Protein AF-A0A094HHC9-F1 (afdb_monomer)

Structure (mmCIF, N/CA/C/O backbone):
data_AF-A0A094HHC9-F1
#
_entry.id   AF-A0A094HHC9-F1
#
loop_
_atom_site.group_PDB
_atom_site.id
_atom_site.type_symbol
_atom_site.label_atom_id
_atom_site.label_alt_id
_atom_site.label_comp_id
_atom_site.label_asym_id
_atom_site.label_entity_id
_atom_site.label_seq_id
_atom_site.pdbx_PDB_ins_code
_atom_site.Cartn_x
_atom_site.Cartn_y
_atom_site.Cartn_z
_atom_site.occupancy
_atom_site.B_iso_or_equiv
_atom_site.auth_seq_id
_atom_site.auth_comp_id
_atom_site.auth_asym_id
_atom_site.auth_atom_id
_atom_site.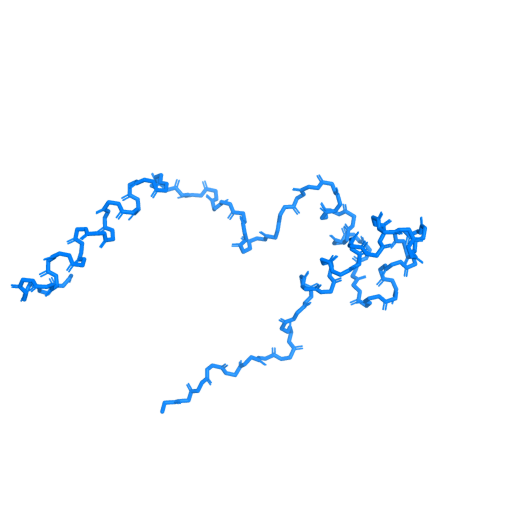pdbx_PDB_model_num
ATOM 1 N N . MET A 1 1 ? -9.111 -6.008 -31.987 1.00 37.19 1 MET A N 1
ATOM 2 C CA . MET A 1 1 ? -8.285 -6.494 -30.860 1.00 37.19 1 MET A CA 1
ATOM 3 C C . MET A 1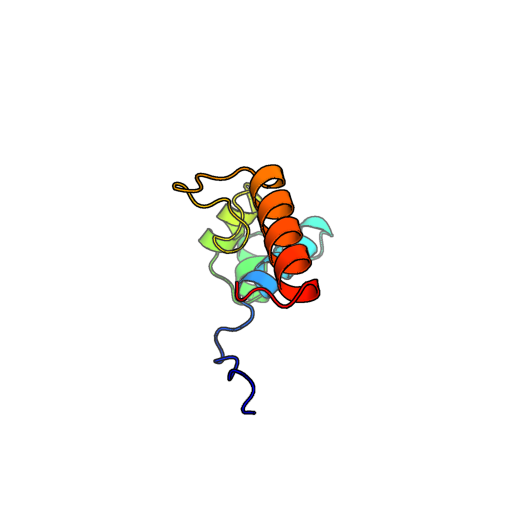 1 ? -9.214 -6.737 -29.683 1.00 37.19 1 MET A C 1
ATOM 5 O O . MET A 1 1 ? -9.900 -5.788 -29.312 1.00 37.19 1 MET A O 1
ATOM 9 N N . PRO A 1 2 ? -9.340 -7.963 -29.153 1.00 29.45 2 PRO A N 1
ATOM 10 C CA . PRO A 1 2 ? -10.209 -8.193 -28.010 1.00 29.45 2 PRO A CA 1
ATOM 11 C C . PRO A 1 2 ? -9.539 -7.597 -26.769 1.00 29.45 2 PRO 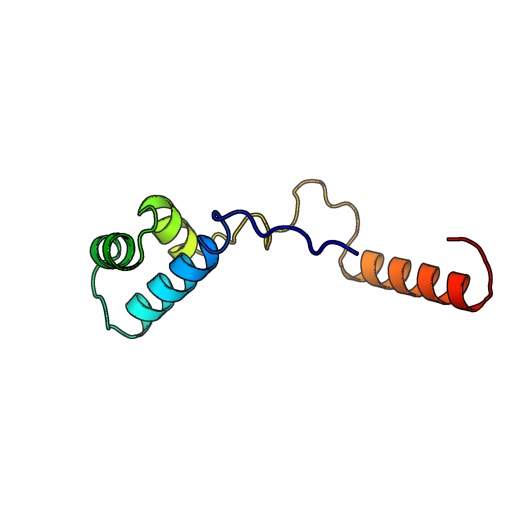A C 1
ATOM 13 O O . PRO A 1 2 ? -8.367 -7.855 -26.500 1.00 29.45 2 PRO A O 1
ATOM 16 N N . GLN A 1 3 ? -10.266 -6.742 -26.052 1.00 34.06 3 GLN A N 1
ATOM 17 C CA . GLN A 1 3 ? -9.823 -6.247 -24.7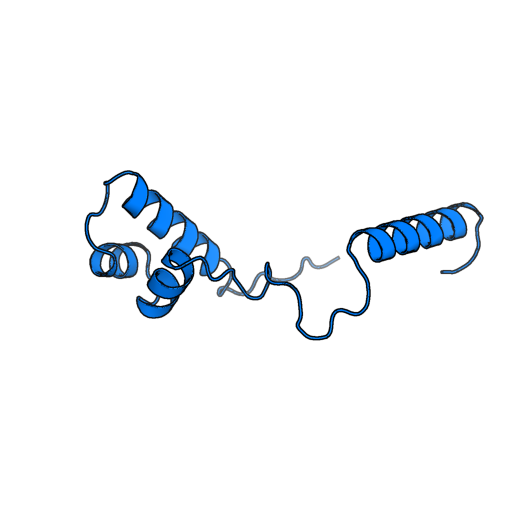54 1.00 34.06 3 GLN A CA 1
ATOM 18 C C . GLN A 1 3 ? -9.716 -7.429 -23.780 1.00 34.06 3 GLN A C 1
ATOM 20 O O . GLN A 1 3 ? -10.544 -8.340 -23.855 1.00 34.06 3 GLN A O 1
ATOM 25 N N . PRO A 1 4 ? -8.725 -7.448 -22.871 1.00 41.34 4 PRO A N 1
ATOM 26 C CA . PRO A 1 4 ? -8.652 -8.485 -21.859 1.00 41.34 4 PRO A CA 1
ATOM 27 C C . PRO A 1 4 ? -9.908 -8.401 -20.993 1.00 41.34 4 PRO A C 1
ATOM 29 O O . PRO A 1 4 ? -10.126 -7.422 -20.280 1.00 41.34 4 PRO A O 1
ATOM 32 N N . THR A 1 5 ? -10.738 -9.437 -21.091 1.00 38.91 5 THR A N 1
ATOM 33 C CA . THR A 1 5 ? -11.898 -9.683 -20.243 1.00 38.91 5 THR A CA 1
ATOM 34 C C . THR A 1 5 ? -11.459 -9.563 -18.788 1.00 38.91 5 THR A C 1
ATOM 36 O O . THR A 1 5 ? -10.798 -10.454 -18.254 1.00 38.91 5 THR A O 1
ATOM 39 N N . GLN A 1 6 ? -11.787 -8.441 -18.143 1.00 44.75 6 GLN A N 1
ATOM 40 C CA . GLN A 1 6 ? -11.683 -8.298 -16.697 1.00 44.75 6 GLN A CA 1
ATOM 41 C C . GLN A 1 6 ? -12.689 -9.271 -16.087 1.00 44.75 6 GLN A C 1
ATOM 43 O O . GLN A 1 6 ? -13.860 -8.954 -15.890 1.00 44.75 6 GLN A O 1
ATOM 48 N N . ALA A 1 7 ? -12.220 -10.495 -15.855 1.00 38.84 7 ALA A N 1
ATOM 49 C CA . ALA A 1 7 ? -12.920 -11.505 -15.091 1.00 38.84 7 ALA A CA 1
ATOM 50 C C . ALA A 1 7 ? -13.416 -10.881 -13.779 1.00 38.84 7 ALA A C 1
ATOM 52 O O . ALA A 1 7 ? -12.734 -10.051 -13.176 1.00 38.84 7 ALA A O 1
ATOM 53 N N . GLN A 1 8 ? -14.611 -11.274 -13.350 1.00 44.12 8 GLN A N 1
ATOM 54 C CA . GLN A 1 8 ? -15.397 -10.694 -12.257 1.00 44.12 8 GLN A CA 1
ATOM 55 C C . GLN A 1 8 ? -14.776 -10.795 -10.839 1.00 44.12 8 GLN A C 1
ATOM 57 O O . GLN A 1 8 ? -15.478 -10.692 -9.839 1.00 44.12 8 GLN A O 1
ATOM 62 N N . SER A 1 9 ? -13.453 -10.936 -10.727 1.00 48.38 9 SER A N 1
ATOM 63 C CA . SER A 1 9 ? -12.639 -10.824 -9.508 1.00 48.38 9 SER A CA 1
ATOM 64 C C . SER A 1 9 ? -12.104 -9.398 -9.258 1.00 48.38 9 SER A C 1
ATOM 66 O O . SER A 1 9 ? -11.295 -9.167 -8.357 1.00 48.38 9 SER A O 1
ATOM 68 N N . SER A 1 10 ? -12.521 -8.419 -10.066 1.00 57.81 10 SER A N 1
ATOM 69 C CA . SER A 1 10 ? -11.674 -7.296 -10.490 1.00 57.81 10 SER A CA 1
ATOM 70 C C . SER A 1 10 ? -11.471 -6.121 -9.522 1.00 57.81 10 SER A C 1
ATOM 72 O O . SER A 1 10 ? -10.781 -5.182 -9.906 1.00 57.81 10 SER A O 1
ATOM 74 N N . ASN A 1 11 ? -11.975 -6.123 -8.278 1.00 76.56 11 ASN A N 1
ATOM 75 C CA . ASN A 1 11 ? -11.770 -4.966 -7.382 1.00 76.56 11 ASN A CA 1
ATOM 76 C C . ASN A 1 11 ? -11.733 -5.254 -5.869 1.00 76.56 11 ASN A C 1
ATOM 78 O O . ASN A 1 11 ? -12.067 -4.377 -5.075 1.00 76.56 11 ASN A O 1
ATOM 82 N N . GLN A 1 12 ? -11.286 -6.435 -5.426 1.00 86.06 12 GLN A N 1
ATOM 83 C CA . GLN A 1 12 ? -11.154 -6.708 -3.982 1.00 86.06 12 GLN A CA 1
ATOM 84 C C . GLN A 1 12 ? -10.260 -5.672 -3.273 1.00 86.06 12 GLN A C 1
ATOM 86 O O . GLN A 1 12 ? -10.652 -5.110 -2.255 1.00 86.06 12 GLN A O 1
ATOM 91 N N . GLU A 1 13 ? -9.098 -5.345 -3.846 1.00 89.50 13 GLU A N 1
ATOM 92 C CA . GLU A 1 13 ? -8.226 -4.285 -3.315 1.00 89.50 13 GLU A CA 1
ATOM 93 C C . GLU A 1 13 ? -8.890 -2.905 -3.347 1.00 89.50 13 GLU A C 1
ATOM 95 O O . GLU A 1 13 ? -8.740 -2.132 -2.406 1.00 89.50 13 GLU A O 1
ATOM 100 N N . GLY A 1 14 ? -9.676 -2.607 -4.386 1.00 91.62 14 GLY A N 1
ATOM 101 C CA . GLY A 1 14 ? -10.447 -1.366 -4.463 1.00 91.62 14 GLY A CA 1
ATOM 102 C C . GLY A 1 14 ? -11.446 -1.239 -3.310 1.00 91.62 14 GLY A C 1
ATOM 103 O O . GLY A 1 14 ? -11.511 -0.199 -2.656 1.00 91.62 14 GLY A O 1
ATOM 104 N N . ARG A 1 15 ? -12.165 -2.322 -2.992 1.00 94.25 15 ARG A N 1
ATOM 105 C CA . ARG A 1 15 ? -13.082 -2.375 -1.844 1.00 94.25 15 ARG A CA 1
ATOM 106 C C . ARG A 1 15 ? -12.349 -2.245 -0.512 1.00 94.25 15 ARG A C 1
ATOM 108 O O . ARG A 1 15 ? -12.830 -1.537 0.365 1.00 94.25 15 ARG A O 1
ATOM 115 N N . ILE A 1 16 ? -11.169 -2.854 -0.366 1.00 94.00 16 ILE A N 1
ATOM 116 C CA . ILE A 1 16 ? -10.356 -2.695 0.850 1.00 94.00 16 ILE A CA 1
ATOM 117 C C . ILE A 1 16 ? -9.913 -1.235 1.020 1.00 94.00 16 ILE A C 1
ATOM 119 O O . ILE A 1 16 ? -10.000 -0.698 2.122 1.00 94.00 16 ILE A O 1
ATOM 123 N N . ILE A 1 17 ? -9.492 -0.564 -0.056 1.00 93.50 17 ILE A N 1
ATOM 124 C CA . ILE A 1 17 ? -9.125 0.860 -0.014 1.00 93.50 17 ILE A CA 1
ATOM 125 C C . ILE A 1 17 ? -10.325 1.716 0.414 1.00 93.50 17 ILE A C 1
ATOM 127 O O . ILE A 1 17 ? -10.176 2.582 1.279 1.00 93.50 17 ILE A O 1
ATOM 131 N N . LEU A 1 18 ? -11.516 1.451 -0.132 1.00 94.81 18 LEU A N 1
ATOM 132 C CA . LEU A 1 18 ? -12.750 2.130 0.275 1.00 94.81 18 LEU A CA 1
ATOM 133 C C . LEU A 1 18 ? -13.096 1.869 1.747 1.00 94.81 18 LEU A C 1
ATOM 135 O O . LEU A 1 18 ? -13.423 2.808 2.470 1.00 94.81 18 LEU A O 1
ATOM 139 N N . ALA A 1 19 ? -12.949 0.632 2.218 1.00 95.38 19 ALA A N 1
ATOM 140 C CA . ALA A 1 19 ? -13.200 0.271 3.608 1.00 95.38 19 ALA A CA 1
ATOM 141 C C . ALA A 1 19 ? -12.224 0.964 4.575 1.00 95.38 19 ALA A C 1
ATOM 143 O O . ALA A 1 19 ? -12.631 1.467 5.621 1.00 95.38 19 ALA A O 1
ATOM 144 N N . ILE A 1 20 ? -10.941 1.057 4.210 1.00 94.88 20 ILE A N 1
ATOM 145 C CA . ILE A 1 20 ? -9.932 1.804 4.975 1.00 94.88 20 ILE A CA 1
ATOM 146 C C . ILE A 1 20 ? -10.279 3.293 5.012 1.00 94.88 20 ILE A C 1
ATOM 148 O O . ILE A 1 20 ? -10.160 3.919 6.064 1.00 94.88 20 ILE A O 1
ATOM 152 N N . LYS A 1 21 ? -10.714 3.864 3.883 1.00 95.56 21 LYS A N 1
ATOM 153 C CA . LYS A 1 21 ? -11.149 5.263 3.811 1.00 95.56 21 LYS A CA 1
ATOM 154 C C . LYS A 1 21 ? -12.332 5.518 4.753 1.00 95.56 21 LYS A C 1
ATOM 156 O O . LYS A 1 21 ? -12.252 6.424 5.574 1.00 95.56 21 LYS A O 1
ATOM 161 N N . ALA A 1 22 ? -13.352 4.661 4.727 1.00 95.44 22 ALA A N 1
ATOM 162 C CA . ALA A 1 22 ? -14.517 4.769 5.605 1.00 95.44 22 ALA A CA 1
ATOM 163 C C . ALA A 1 22 ? -14.177 4.658 7.103 1.00 95.44 22 ALA A C 1
ATOM 165 O O . ALA A 1 22 ? -14.785 5.350 7.919 1.00 95.44 22 ALA A O 1
ATOM 166 N N . LEU A 1 23 ? -13.198 3.822 7.468 1.00 95.06 23 LEU A N 1
ATOM 167 C CA . LEU A 1 23 ? -12.692 3.737 8.843 1.00 95.06 23 LEU A CA 1
ATOM 168 C C . LEU A 1 23 ? -11.961 5.018 9.266 1.00 95.06 23 LEU A C 1
ATOM 170 O O . LEU A 1 23 ? -12.159 5.498 10.378 1.00 95.06 23 LEU A O 1
ATOM 174 N N . LYS A 1 24 ? -11.130 5.586 8.383 1.00 93.81 24 LYS A N 1
ATOM 175 C CA . LYS A 1 24 ? -10.381 6.826 8.655 1.00 93.81 24 LYS A CA 1
ATOM 176 C C . LYS A 1 24 ? -11.285 8.052 8.755 1.00 93.81 24 LYS A C 1
ATOM 178 O O . LYS A 1 24 ? -11.032 8.923 9.575 1.00 93.81 24 LYS A O 1
ATOM 183 N N . GLU A 1 25 ? -12.328 8.106 7.935 1.00 95.12 25 GLU A N 1
ATOM 184 C CA . GLU A 1 25 ? -13.328 9.181 7.940 1.00 95.1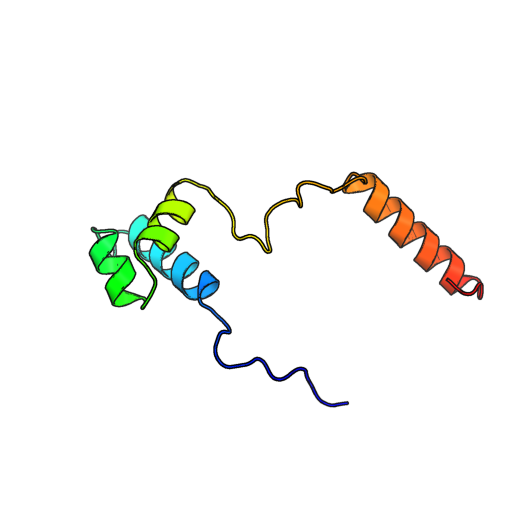2 25 GLU A CA 1
ATOM 185 C C . GLU A 1 25 ? -14.323 9.062 9.106 1.00 95.12 25 GLU A C 1
ATOM 187 O O . GLU A 1 25 ? -15.117 9.967 9.332 1.00 95.12 25 GLU A O 1
ATOM 192 N N . GLY A 1 26 ? -14.294 7.959 9.863 1.00 91.88 26 GLY A N 1
ATOM 193 C CA . GLY A 1 26 ? -15.186 7.741 11.002 1.00 91.88 26 GLY A CA 1
ATOM 194 C C . GLY A 1 26 ? -16.609 7.313 10.625 1.00 91.88 26 GLY A C 1
ATOM 195 O O . GLY A 1 26 ? -17.438 7.136 11.517 1.00 91.88 26 GLY A O 1
ATOM 196 N N . ASN A 1 27 ? -16.882 7.080 9.335 1.00 92.75 27 ASN A N 1
ATOM 197 C CA . ASN A 1 27 ? -18.160 6.553 8.840 1.00 92.75 27 ASN A CA 1
ATOM 198 C C . ASN A 1 27 ? -18.469 5.174 9.439 1.00 92.75 27 ASN A C 1
ATOM 200 O O . ASN A 1 27 ? -19.622 4.835 9.699 1.00 92.75 27 ASN A O 1
ATOM 204 N N . ILE A 1 28 ? -17.426 4.376 9.680 1.00 93.88 28 ILE A N 1
ATOM 205 C CA . ILE A 1 28 ? -17.518 3.078 10.344 1.00 93.88 28 ILE A CA 1
ATOM 206 C C . ILE A 1 28 ? -16.483 3.039 11.467 1.00 93.88 28 ILE A C 1
ATOM 208 O O . ILE A 1 28 ? -15.323 3.373 11.262 1.00 93.88 28 ILE A O 1
ATOM 212 N N . LYS A 1 29 ? -16.893 2.601 12.662 1.00 91.75 29 LYS A N 1
ATOM 213 C CA . LYS A 1 29 ? -16.012 2.556 13.846 1.00 91.75 29 LYS A CA 1
ATOM 214 C C . LYS A 1 29 ? -15.298 1.216 14.041 1.00 91.75 29 LYS A C 1
ATOM 216 O O . LYS A 1 29 ? -14.342 1.133 14.800 1.00 91.75 29 LYS A O 1
ATOM 221 N N . SER A 1 30 ? -15.770 0.154 13.386 1.00 94.88 30 SER A N 1
ATOM 222 C CA . SER A 1 30 ? -15.260 -1.209 13.562 1.00 94.88 30 SER A CA 1
ATOM 223 C C . SER A 1 30 ? -14.719 -1.782 12.259 1.00 94.88 30 SER A C 1
ATOM 225 O O . SER A 1 30 ? -15.408 -1.793 11.241 1.00 94.88 30 SER A O 1
ATOM 227 N N . ILE A 1 31 ? -13.514 -2.353 12.324 1.00 94.06 31 ILE A N 1
ATOM 228 C CA . ILE A 1 31 ? -12.874 -3.095 11.225 1.00 94.06 31 ILE A CA 1
ATOM 229 C C . ILE A 1 31 ? -13.792 -4.223 10.735 1.00 94.06 31 ILE A C 1
ATOM 231 O O . ILE A 1 31 ? -13.918 -4.444 9.534 1.00 94.06 31 ILE A O 1
ATOM 235 N N . ARG A 1 32 ? -14.486 -4.907 11.655 1.00 95.50 32 ARG A N 1
ATOM 236 C CA . ARG A 1 32 ? -15.404 -6.005 11.323 1.00 95.50 32 ARG A CA 1
ATOM 237 C C . ARG A 1 32 ? -16.649 -5.502 10.596 1.00 95.50 32 ARG A C 1
ATOM 239 O O . ARG A 1 32 ? -17.056 -6.106 9.612 1.00 95.50 32 ARG A O 1
ATOM 246 N N . ALA A 1 33 ? -17.196 -4.367 11.030 1.00 95.31 33 ALA A N 1
ATOM 247 C CA . ALA A 1 33 ? -18.319 -3.727 10.349 1.00 95.31 33 ALA A CA 1
ATOM 248 C C . ALA A 1 33 ? -17.923 -3.229 8.950 1.00 95.31 33 ALA A C 1
ATOM 250 O O . ALA A 1 33 ? -18.687 -3.399 8.004 1.00 95.31 33 ALA A O 1
ATOM 251 N N . ALA A 1 34 ? -16.715 -2.681 8.792 1.00 95.50 34 ALA A N 1
ATOM 252 C CA . ALA A 1 34 ? -16.204 -2.246 7.494 1.00 95.50 34 ALA A CA 1
ATOM 253 C C . ALA A 1 34 ? -15.973 -3.437 6.551 1.00 95.50 34 ALA A C 1
ATOM 255 O O . ALA A 1 34 ? -16.382 -3.390 5.396 1.00 95.50 34 ALA A O 1
ATOM 256 N N . ALA A 1 35 ? -15.396 -4.530 7.054 1.00 95.50 35 ALA A N 1
ATOM 257 C CA . ALA A 1 35 ? -15.199 -5.756 6.286 1.00 95.50 35 ALA A CA 1
ATOM 258 C C . ALA A 1 35 ? -16.524 -6.321 5.744 1.00 95.50 35 ALA A C 1
ATOM 260 O O . ALA A 1 35 ? -16.615 -6.658 4.568 1.00 95.50 35 ALA A O 1
ATOM 261 N N . MET A 1 36 ? -17.568 -6.347 6.580 1.00 95.00 36 MET A N 1
ATOM 262 C CA . MET A 1 36 ? -18.907 -6.783 6.171 1.00 95.00 36 MET A CA 1
ATOM 263 C C . MET A 1 36 ? -19.566 -5.809 5.187 1.00 95.00 36 MET A C 1
ATOM 265 O O . MET A 1 36 ? -20.124 -6.243 4.187 1.00 95.00 36 MET A O 1
ATOM 269 N N . SER A 1 37 ? -19.476 -4.499 5.441 1.00 94.44 37 SER A N 1
ATOM 270 C CA . SER A 1 37 ? -20.125 -3.471 4.608 1.00 94.44 37 SER A CA 1
ATOM 271 C C . SER A 1 37 ? -19.544 -3.401 3.196 1.00 94.44 37 SER A C 1
ATOM 273 O O . SER A 1 37 ? -20.265 -3.134 2.241 1.00 94.44 37 SER A O 1
ATOM 275 N N . TYR A 1 38 ? -18.237 -3.636 3.066 1.00 92.81 38 TYR A N 1
ATOM 276 C CA . TYR A 1 38 ? -17.526 -3.586 1.790 1.00 92.81 38 TYR A CA 1
ATOM 277 C C . TYR A 1 38 ? -17.276 -4.968 1.179 1.00 92.81 38 TYR A C 1
ATOM 279 O O . TYR A 1 38 ? -16.560 -5.042 0.184 1.00 92.81 38 TYR A O 1
ATOM 287 N N . ASP A 1 39 ? -17.849 -6.041 1.737 1.00 94.62 39 ASP A N 1
ATOM 288 C CA . ASP A 1 39 ? -17.700 -7.417 1.243 1.00 94.62 39 ASP A CA 1
ATOM 289 C C . ASP A 1 39 ? -16.224 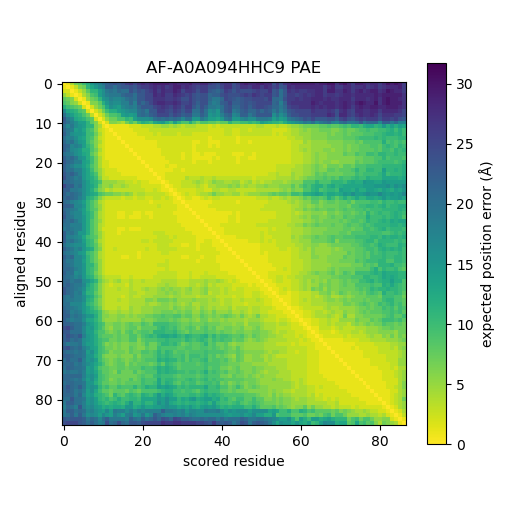-7.790 0.989 1.00 94.62 39 ASP A C 1
ATOM 291 O O . ASP A 1 39 ? -15.795 -8.101 -0.129 1.00 94.62 39 ASP A O 1
ATOM 295 N N . VAL A 1 40 ? -15.406 -7.653 2.039 1.00 93.44 40 VAL A N 1
ATOM 296 C CA . VAL A 1 40 ? -13.982 -8.009 2.030 1.00 93.44 40 VAL A CA 1
ATOM 297 C C . VAL A 1 40 ? -13.623 -8.870 3.242 1.00 93.44 40 VAL A C 1
ATOM 299 O O . VAL A 1 40 ? -14.168 -8.671 4.329 1.00 93.44 40 VAL A O 1
ATOM 302 N N . PRO A 1 41 ? -12.661 -9.802 3.115 1.00 94.75 41 PRO A N 1
ATOM 303 C CA . PRO A 1 41 ? -12.198 -10.586 4.250 1.00 94.75 41 PRO A CA 1
ATOM 304 C C . PRO A 1 41 ? -11.608 -9.687 5.338 1.00 94.75 41 PRO A C 1
ATOM 306 O O . PRO A 1 41 ? -10.772 -8.820 5.067 1.00 94.75 41 PRO A O 1
ATOM 309 N N . PHE A 1 42 ? -12.009 -9.939 6.584 1.00 95.50 42 PHE A N 1
ATOM 310 C CA . PHE A 1 42 ? -11.534 -9.195 7.751 1.00 95.50 42 PHE A CA 1
ATOM 311 C C . PHE A 1 42 ? -10.005 -9.203 7.861 1.00 95.50 42 PHE A C 1
ATOM 313 O O . PHE A 1 42 ? -9.401 -8.147 8.043 1.00 95.50 42 PHE A O 1
ATOM 320 N N . GLU A 1 43 ? -9.379 -10.372 7.692 1.00 95.12 43 GLU A N 1
ATOM 321 C CA . GLU A 1 43 ? -7.921 -10.496 7.779 1.00 95.12 43 GLU A CA 1
ATOM 322 C C . GLU A 1 43 ? -7.219 -9.667 6.704 1.00 95.12 43 GLU A C 1
ATOM 324 O O . GLU A 1 43 ? -6.287 -8.931 7.011 1.00 95.12 43 GLU A O 1
ATOM 329 N N . SER A 1 44 ? -7.716 -9.678 5.463 1.00 93.50 44 SER A N 1
ATOM 330 C CA . SER A 1 44 ? -7.152 -8.855 4.388 1.00 93.50 44 SER A CA 1
ATOM 331 C C . SER A 1 44 ? -7.238 -7.359 4.703 1.00 93.50 44 SER A C 1
ATOM 333 O O . SER A 1 44 ? -6.261 -6.636 4.500 1.00 93.50 44 SER A O 1
ATOM 335 N N . LEU A 1 45 ? -8.371 -6.893 5.243 1.00 95.12 45 LEU A N 1
ATOM 336 C CA . LEU A 1 45 ? -8.545 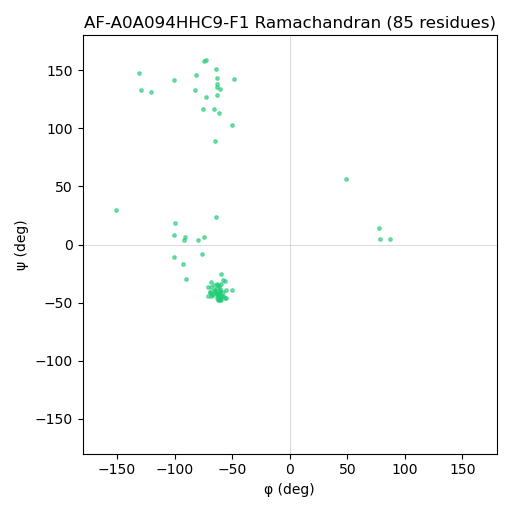-5.499 5.663 1.00 95.12 45 LEU A CA 1
ATOM 337 C C . LEU A 1 45 ? -7.578 -5.147 6.803 1.00 95.12 45 LEU A C 1
ATOM 339 O O . LEU A 1 45 ? -6.891 -4.126 6.740 1.00 95.12 45 LEU A O 1
ATOM 343 N N . ARG A 1 46 ? -7.473 -6.008 7.820 1.00 95.38 46 ARG A N 1
ATOM 344 C CA . ARG A 1 46 ? -6.572 -5.829 8.966 1.00 95.38 46 ARG A CA 1
ATOM 345 C C . ARG A 1 46 ? -5.105 -5.771 8.539 1.00 95.38 46 ARG A C 1
ATOM 347 O O . ARG A 1 46 ? -4.381 -4.871 8.952 1.00 95.38 46 ARG A O 1
ATOM 354 N N . THR A 1 47 ? -4.669 -6.684 7.673 1.00 94.94 47 THR A N 1
ATOM 355 C CA . THR A 1 47 ? -3.314 -6.696 7.105 1.00 94.94 47 THR A CA 1
ATOM 356 C C . THR A 1 47 ? -3.007 -5.394 6.360 1.00 94.94 47 THR A C 1
ATOM 358 O O . THR A 1 47 ? -1.922 -4.835 6.517 1.00 94.94 47 THR A O 1
ATOM 361 N N . ARG A 1 48 ? -3.973 -4.862 5.602 1.00 94.56 48 ARG A N 1
ATOM 362 C CA . ARG A 1 48 ? -3.823 -3.594 4.868 1.00 94.56 48 ARG A CA 1
ATOM 363 C C . ARG A 1 48 ? -3.792 -2.376 5.794 1.00 94.56 48 ARG A C 1
ATOM 365 O O . ARG A 1 48 ? -3.007 -1.465 5.548 1.00 94.56 48 ARG A O 1
ATOM 372 N N . LEU A 1 49 ? -4.569 -2.374 6.882 1.00 92.94 49 LEU A N 1
ATOM 373 C CA . LEU A 1 49 ? -4.486 -1.344 7.930 1.00 92.94 49 LEU A CA 1
ATOM 374 C C . LEU A 1 49 ? -3.126 -1.332 8.635 1.00 92.94 49 LEU A C 1
ATOM 376 O O . LEU A 1 49 ? -2.624 -0.260 8.958 1.00 92.94 49 LEU A O 1
ATOM 380 N N . ASN A 1 50 ? -2.503 -2.499 8.802 1.00 93.50 50 ASN A N 1
ATOM 381 C CA . ASN A 1 50 ? -1.156 -2.629 9.364 1.00 93.50 50 ASN A CA 1
ATOM 382 C C . ASN A 1 50 ? -0.038 -2.205 8.388 1.00 93.50 50 ASN A C 1
ATOM 384 O O . ASN A 1 50 ? 1.139 -2.397 8.681 1.00 93.50 50 ASN A O 1
ATOM 388 N N . GLY A 1 51 ? -0.379 -1.653 7.218 1.00 90.75 51 GLY A N 1
ATOM 389 C CA . GLY A 1 51 ? 0.587 -1.121 6.254 1.00 90.75 51 GLY A CA 1
ATOM 390 C C . GLY A 1 51 ? 1.140 -2.144 5.262 1.00 90.75 51 GLY A C 1
ATOM 391 O O . GLY A 1 51 ? 1.990 -1.801 4.441 1.00 90.75 51 GLY A O 1
ATOM 392 N N . VAL A 1 52 ? 0.657 -3.389 5.276 1.00 92.75 52 VAL A N 1
ATOM 393 C CA . VAL A 1 52 ? 1.080 -4.389 4.290 1.00 92.75 52 VAL A CA 1
ATOM 394 C C . VAL A 1 52 ? 0.413 -4.084 2.954 1.00 92.75 52 VAL A C 1
ATOM 396 O O . VAL A 1 52 ? -0.812 -4.153 2.821 1.00 92.75 52 VAL A O 1
ATOM 399 N N . THR A 1 53 ? 1.219 -3.772 1.943 1.00 89.75 53 THR A N 1
ATOM 400 C CA . THR A 1 53 ? 0.737 -3.483 0.590 1.00 89.75 53 THR A CA 1
ATOM 401 C C . THR A 1 53 ? 0.263 -4.743 -0.130 1.00 89.75 53 THR A C 1
ATOM 403 O O . THR A 1 53 ? 0.596 -5.874 0.233 1.00 89.75 53 THR A O 1
ATOM 406 N N . SER A 1 54 ? -0.576 -4.559 -1.149 1.00 89.62 54 SER A N 1
ATOM 407 C CA . SER A 1 54 ? -0.986 -5.660 -2.016 1.00 89.62 54 SER A CA 1
ATOM 408 C C . SER A 1 54 ? 0.200 -6.213 -2.786 1.00 89.62 54 SER A C 1
ATOM 410 O O . SER A 1 54 ? 1.119 -5.470 -3.129 1.00 89.62 54 SER A O 1
ATOM 412 N N . ARG A 1 55 ? 0.160 -7.506 -3.129 1.00 85.38 55 ARG A N 1
ATOM 413 C CA . ARG A 1 55 ? 1.261 -8.144 -3.863 1.00 85.38 55 ARG A CA 1
ATOM 414 C C . ARG A 1 55 ? 1.584 -7.428 -5.179 1.00 85.38 55 ARG A C 1
ATOM 416 O O . ARG A 1 55 ? 2.744 -7.389 -5.564 1.00 85.38 55 ARG A O 1
ATOM 423 N N . ARG A 1 56 ? 0.573 -6.833 -5.822 1.00 84.88 56 ARG A N 1
ATOM 424 C CA . ARG A 1 56 ? 0.716 -6.004 -7.028 1.00 84.88 56 ARG A CA 1
ATOM 425 C C . ARG A 1 56 ? 1.573 -4.754 -6.794 1.00 84.88 56 ARG A C 1
ATOM 427 O O . ARG A 1 56 ? 2.277 -4.335 -7.702 1.00 84.88 56 ARG A O 1
ATOM 434 N N . ASN A 1 57 ? 1.496 -4.170 -5.601 1.00 85.62 57 ASN A N 1
ATOM 435 C CA . ASN A 1 57 ? 2.183 -2.930 -5.238 1.00 85.62 57 ASN A CA 1
ATOM 436 C C . ASN A 1 57 ? 3.469 -3.175 -4.425 1.00 85.62 57 ASN A C 1
ATOM 438 O O . ASN A 1 57 ? 4.233 -2.242 -4.193 1.00 85.62 57 ASN A O 1
ATOM 442 N N . SER A 1 58 ? 3.707 -4.401 -3.951 1.00 89.06 58 SER A N 1
ATOM 443 C CA . SER A 1 58 ? 4.917 -4.763 -3.210 1.00 89.06 58 SER A CA 1
ATOM 444 C C . SER A 1 58 ? 6.094 -5.053 -4.144 1.00 89.06 58 SER A C 1
ATOM 446 O O . SER A 1 58 ? 5.933 -5.660 -5.202 1.00 89.06 58 SER A O 1
ATOM 448 N N . THR A 1 59 ? 7.308 -4.717 -3.704 1.00 87.12 59 THR A N 1
ATOM 449 C CA . THR A 1 59 ? 8.541 -5.117 -4.395 1.00 87.12 59 THR A CA 1
ATOM 450 C C . THR A 1 59 ? 8.684 -6.648 -4.394 1.00 87.12 59 THR A C 1
ATOM 452 O O . THR A 1 59 ? 8.606 -7.263 -3.326 1.00 87.12 59 THR A O 1
ATOM 455 N N . PRO A 1 60 ? 8.913 -7.299 -5.550 1.00 89.06 60 PRO A N 1
ATOM 456 C CA . PRO A 1 60 ? 9.192 -8.731 -5.597 1.00 89.06 60 PRO A CA 1
ATOM 457 C C . PRO A 1 60 ? 10.498 -9.081 -4.871 1.00 89.06 60 PRO A C 1
ATOM 459 O O . PRO A 1 60 ? 11.510 -8.411 -5.059 1.00 89.06 60 PRO A O 1
ATOM 462 N N . ASN A 1 61 ? 10.501 -10.175 -4.104 1.00 89.44 61 ASN A N 1
ATOM 463 C CA . ASN A 1 61 ? 11.653 -10.600 -3.290 1.00 89.44 61 ASN A CA 1
ATOM 464 C C . ASN A 1 61 ? 12.925 -10.834 -4.123 1.00 89.44 61 ASN A C 1
ATOM 466 O O . ASN A 1 61 ? 14.029 -10.633 -3.636 1.00 89.44 61 ASN A O 1
ATOM 470 N N . SER A 1 62 ? 12.771 -11.246 -5.383 1.00 90.62 62 SER A N 1
ATOM 471 C CA . SER A 1 62 ? 13.879 -11.550 -6.298 1.00 90.62 62 SER A CA 1
ATOM 472 C C . SER A 1 62 ? 14.190 -10.409 -7.272 1.00 90.62 62 SER A C 1
ATOM 474 O O . SER A 1 62 ? 14.800 -10.642 -8.317 1.00 90.62 62 SER A O 1
ATOM 476 N N . ARG A 1 63 ? 13.752 -9.176 -6.982 1.00 90.69 63 ARG A N 1
ATOM 477 C CA . ARG A 1 63 ? 14.048 -8.014 -7.828 1.00 90.69 63 ARG A CA 1
ATOM 478 C C . ARG A 1 63 ? 15.554 -7.726 -7.812 1.00 90.69 63 ARG A C 1
ATOM 480 O O . ARG A 1 63 ? 16.113 -7.386 -6.776 1.00 90.69 63 ARG A O 1
ATOM 487 N N . LYS A 1 64 ? 16.200 -7.848 -8.976 1.00 92.56 64 LYS A N 1
ATOM 488 C CA . LYS A 1 64 ? 17.652 -7.631 -9.145 1.00 92.56 64 LYS A CA 1
ATOM 489 C C . LYS A 1 64 ? 18.018 -6.187 -9.487 1.00 92.56 64 LYS A C 1
ATOM 491 O O . LYS A 1 64 ? 19.120 -5.735 -9.185 1.00 92.56 64 LYS A O 1
ATOM 496 N N . LEU A 1 65 ? 17.118 -5.477 -10.162 1.00 93.69 65 LEU A N 1
ATOM 497 C CA . LEU A 1 65 ? 17.353 -4.119 -10.634 1.00 93.69 65 LEU A CA 1
ATOM 498 C C . LEU A 1 65 ? 16.698 -3.110 -9.693 1.00 93.69 65 LEU A C 1
ATOM 500 O O . LEU A 1 65 ? 15.609 -3.328 -9.172 1.00 93.69 65 LEU A O 1
ATOM 504 N N . THR A 1 66 ? 17.377 -1.991 -9.463 1.00 93.12 66 THR A N 1
ATOM 505 C CA . THR A 1 66 ? 16.767 -0.858 -8.765 1.00 93.12 66 THR A CA 1
ATOM 506 C C . THR A 1 66 ? 15.796 -0.143 -9.710 1.00 93.12 66 THR A C 1
ATOM 508 O O . THR A 1 66 ? 15.979 -0.229 -10.926 1.00 93.12 66 THR A O 1
ATOM 511 N N . PRO A 1 67 ? 14.813 0.621 -9.195 1.00 92.00 67 PRO A N 1
ATOM 512 C CA . PRO A 1 67 ? 13.927 1.428 -10.040 1.00 92.00 67 PRO A CA 1
ATOM 513 C C . PRO A 1 67 ? 14.692 2.304 -11.038 1.00 92.00 67 PRO A C 1
ATOM 515 O O . PRO A 1 67 ? 14.320 2.398 -12.199 1.00 92.00 67 PRO A O 1
ATOM 518 N N . TYR A 1 68 ? 15.814 2.878 -10.602 1.00 95.81 68 TYR A N 1
ATOM 519 C CA . TYR A 1 68 ? 16.698 3.665 -11.457 1.00 95.81 68 TYR A CA 1
ATOM 520 C C . TYR A 1 68 ? 17.308 2.844 -12.601 1.00 95.81 68 TYR A C 1
ATOM 522 O O . TYR A 1 68 ? 17.301 3.283 -13.747 1.00 95.81 68 TYR A O 1
ATOM 530 N N . LYS A 1 69 ? 17.808 1.635 -12.309 1.00 95.75 69 LYS A N 1
ATOM 531 C CA . LYS A 1 69 ? 18.373 0.741 -13.330 1.00 95.75 69 LYS A CA 1
ATOM 532 C C . LYS A 1 69 ? 17.314 0.287 -14.331 1.00 95.75 69 LYS A C 1
ATOM 534 O O . LYS A 1 69 ? 17.598 0.240 -15.521 1.00 95.75 69 LYS A O 1
ATOM 539 N N . GLU A 1 70 ? 16.111 -0.030 -13.859 1.00 94.56 70 GLU A N 1
ATOM 540 C CA . GLU A 1 70 ? 14.988 -0.383 -14.733 1.00 94.56 70 GLU A CA 1
ATOM 541 C C . GLU A 1 70 ? 14.625 0.786 -15.654 1.00 94.56 70 GLU A C 1
ATOM 543 O O . GLU A 1 70 ? 14.518 0.592 -16.859 1.00 94.56 70 GLU A O 1
ATOM 548 N N . LEU A 1 71 ? 14.524 2.008 -15.119 1.00 96.31 71 LEU A N 1
ATOM 549 C CA . LEU A 1 71 ? 14.256 3.207 -15.918 1.00 96.31 71 LEU A CA 1
ATOM 550 C C . LEU A 1 71 ? 15.345 3.469 -16.964 1.00 96.31 71 LEU A C 1
ATOM 552 O O . LEU A 1 71 ? 15.020 3.727 -18.120 1.00 96.31 71 LEU A O 1
ATOM 556 N N . ALA A 1 72 ? 16.620 3.364 -16.584 1.00 96.38 72 ALA A N 1
ATOM 557 C CA . ALA A 1 72 ? 17.737 3.536 -17.511 1.00 96.38 72 ALA A CA 1
ATOM 558 C C . ALA A 1 72 ? 17.702 2.499 -18.647 1.00 96.38 72 ALA A C 1
ATOM 560 O O . ALA A 1 72 ? 17.937 2.840 -19.804 1.00 96.38 72 ALA A O 1
ATOM 561 N N . LEU A 1 73 ? 17.362 1.245 -18.333 1.00 95.38 73 LEU A N 1
ATOM 562 C CA . LEU A 1 73 ? 17.259 0.166 -19.314 1.00 95.38 73 LEU A CA 1
ATOM 563 C C . LEU A 1 73 ? 16.065 0.368 -20.259 1.00 95.38 73 LEU A C 1
ATOM 565 O O . LEU A 1 73 ? 16.215 0.205 -21.465 1.00 95.38 73 LEU A O 1
ATOM 569 N N . VAL A 1 74 ? 14.913 0.803 -19.740 1.00 95.56 74 VAL A N 1
ATOM 570 C CA . VAL A 1 74 ? 13.745 1.163 -20.563 1.00 95.56 74 VAL A CA 1
ATOM 571 C C . VAL A 1 74 ? 14.077 2.317 -21.507 1.00 95.56 74 VAL A C 1
ATOM 573 O O . VAL A 1 74 ? 13.811 2.224 -22.701 1.00 95.56 74 VAL A O 1
ATOM 576 N N . GLN A 1 75 ? 14.702 3.386 -21.005 1.00 95.88 75 GLN A N 1
ATOM 577 C CA . GLN A 1 75 ? 15.125 4.514 -21.841 1.00 95.88 75 GLN A CA 1
ATOM 578 C C . GLN A 1 75 ? 16.121 4.080 -22.917 1.00 95.88 75 GLN A C 1
ATOM 580 O O . GLN A 1 75 ? 16.036 4.534 -24.053 1.00 95.88 75 GLN A O 1
ATOM 585 N N . TYR A 1 76 ? 17.055 3.192 -22.576 1.00 94.75 76 TYR A N 1
ATOM 586 C CA . TYR A 1 76 ? 18.015 2.656 -23.530 1.00 94.75 76 TYR A CA 1
ATOM 587 C C . TYR A 1 76 ? 17.331 1.873 -24.658 1.00 94.75 76 TYR A C 1
ATOM 589 O O . TYR A 1 76 ? 17.598 2.156 -25.822 1.00 94.75 76 TYR A O 1
ATOM 597 N N . ILE A 1 77 ? 16.402 0.968 -24.329 1.00 94.75 77 ILE A N 1
ATOM 598 C CA . ILE A 1 77 ? 15.635 0.201 -25.324 1.00 94.75 77 ILE A CA 1
ATOM 599 C C . ILE A 1 77 ? 14.825 1.136 -26.227 1.00 94.75 77 ILE A C 1
ATOM 601 O O . ILE A 1 77 ? 14.896 1.013 -27.444 1.00 94.75 77 ILE A O 1
ATOM 605 N N . LEU A 1 78 ? 14.114 2.114 -25.656 1.00 94.50 78 LEU A N 1
ATOM 606 C CA . LEU A 1 78 ? 13.346 3.086 -26.444 1.00 94.50 78 LEU A CA 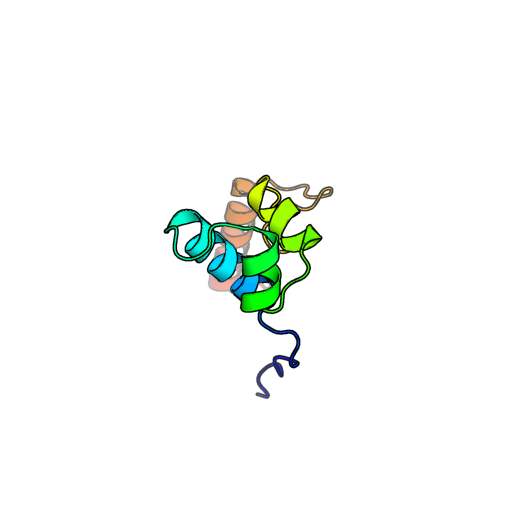1
ATOM 607 C C . LEU A 1 78 ? 14.247 3.904 -27.383 1.00 94.50 78 LEU A C 1
ATOM 609 O O . LEU A 1 78 ? 13.883 4.166 -28.525 1.00 94.50 78 LEU A O 1
ATOM 613 N N . ASN A 1 79 ? 15.446 4.280 -26.934 1.00 94.31 79 ASN A N 1
ATOM 614 C CA . ASN A 1 79 ? 16.414 4.984 -27.774 1.00 94.31 79 ASN A CA 1
ATOM 615 C C . ASN A 1 79 ? 16.982 4.108 -28.902 1.00 94.31 79 ASN A C 1
ATOM 617 O O . ASN A 1 79 ? 17.328 4.642 -29.955 1.00 94.31 79 ASN A O 1
ATOM 621 N N . LEU A 1 80 ? 17.122 2.797 -28.686 1.00 94.38 80 LEU A N 1
ATOM 622 C CA . LEU A 1 80 ? 17.539 1.848 -29.722 1.00 94.38 80 LEU A CA 1
ATOM 623 C C . LEU A 1 80 ? 16.438 1.640 -30.765 1.00 94.38 80 LEU A C 1
ATOM 625 O O . LEU A 1 80 ? 16.723 1.720 -31.960 1.00 94.38 80 LEU A O 1
ATOM 629 N N . ASP A 1 81 ? 15.196 1.473 -30.312 1.00 93.56 81 ASP A N 1
ATOM 630 C CA . ASP A 1 81 ? 14.015 1.323 -31.166 1.00 93.56 81 ASP A CA 1
ATOM 631 C C . ASP A 1 81 ? 13.829 2.546 -32.081 1.00 93.56 81 ASP A C 1
ATOM 633 O O . ASP A 1 81 ? 13.708 2.416 -33.298 1.00 93.56 81 ASP A O 1
ATOM 637 N N . LEU A 1 82 ? 13.974 3.762 -31.533 1.00 92.94 82 LEU A N 1
ATOM 638 C CA . LEU A 1 82 ? 13.943 5.011 -32.311 1.00 92.94 82 LEU A CA 1
ATOM 639 C C . LEU A 1 82 ? 15.023 5.094 -33.400 1.00 92.94 82 LEU A C 1
ATOM 641 O O . LEU A 1 82 ? 14.867 5.825 -34.377 1.00 92.94 82 LEU A O 1
ATOM 645 N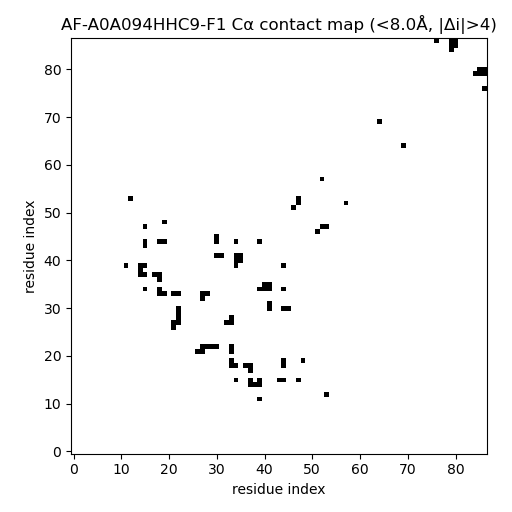 N . ARG A 1 83 ? 16.137 4.378 -33.232 1.00 93.00 83 ARG A N 1
ATOM 646 C CA . ARG A 1 83 ? 17.244 4.324 -34.200 1.00 93.00 83 ARG A CA 1
ATOM 647 C C . ARG A 1 83 ? 17.090 3.174 -35.201 1.00 93.00 83 ARG A C 1
ATOM 649 O O . ARG A 1 83 ? 17.979 2.981 -36.024 1.00 93.00 83 ARG A O 1
ATOM 656 N N . GLY A 1 84 ? 15.984 2.430 -35.140 1.00 89.81 84 GLY A N 1
ATOM 657 C CA . GLY A 1 84 ? 15.698 1.298 -36.017 1.00 89.81 84 GLY A CA 1
ATOM 658 C C . GLY A 1 84 ? 16.451 0.019 -35.650 1.00 89.81 84 GLY A C 1
ATOM 659 O O . GLY A 1 84 ? 16.503 -0.902 -36.463 1.00 89.81 84 GLY A O 1
ATOM 660 N N . PHE A 1 85 ? 17.044 -0.056 -34.453 1.00 81.81 85 PHE A N 1
ATOM 661 C CA . PHE A 1 85 ? 17.587 -1.313 -33.944 1.00 81.81 85 PHE A CA 1
ATOM 662 C C . PHE A 1 85 ? 16.454 -2.136 -33.334 1.00 81.81 85 PHE A C 1
ATOM 664 O O . PHE A 1 85 ? 15.662 -1.617 -32.551 1.00 81.81 85 PHE A O 1
ATOM 671 N N . SER A 1 86 ? 16.386 -3.423 -33.674 1.00 69.69 86 SER A N 1
ATOM 672 C CA . SER A 1 86 ? 15.459 -4.339 -33.011 1.00 69.69 86 SER A CA 1
ATOM 673 C C . SER A 1 86 ? 15.820 -4.467 -31.522 1.00 69.69 86 SER A C 1
ATOM 675 O O . SER A 1 86 ? 17.013 -4.607 -31.227 1.00 69.69 86 SER A O 1
ATOM 677 N N . PRO A 1 87 ? 14.830 -4.424 -30.613 1.00 62.19 87 PRO A N 1
ATOM 678 C CA . PRO A 1 87 ? 15.043 -4.508 -29.168 1.00 62.19 87 PRO A CA 1
ATOM 679 C C . PRO A 1 87 ? 15.551 -5.876 -28.694 1.00 62.19 87 PRO A C 1
ATOM 681 O O . PRO A 1 87 ? 15.269 -6.895 -29.367 1.00 62.19 87 PRO A O 1
#

Foldseek 3Di:
DDDPPCPPVNDLVVLLVVLVVCCVVVVDVDLVVSCVVSVHDSVVSVCVVVVDDDPVPDDDPPDPDDPVRVVVVVVVCVVCVVVVHDD

Radius of gyration: 19.74 Å; Cα contacts (8 Å, |Δi|>4): 53; chains: 1; bounding box: 38×21×50 Å

Nearest PDB structures (foldseek):
  2ivm-assembly1_A  TM=4.566E-01  e=9.434E-01  Mycobacterium tuberculosis H37Rv
  5duk-assembly1_B  TM=5.711E-01  e=2.601E+00  Thermoplasmatales archaeon SCGC AB-539-N05
  7xl3-assembly1_F  TM=3.481E-01  e=2.150E+00  Pseudomonas aeruginosa PAO1
  2cfx-assembly1_C  TM=4.574E-01  e=5.223E+00  Bacillus subtilis
  6m5f-assembly1_B  TM=3.424E-01  e=2.441E+00  Pseudomonas aeruginosa PAO1

Secondary structure (DSSP, 8-state):
-------TTTTHHHHHHHHHHHHHTTS---HHHHHHHTT--HHHHHHHHTTPPPTTTSPPTT--S-HHHHHHHHHHHHHHHTTT---

Solvent-accessible surface area (backbone atoms only — not comparable to full-atom values): 5400 Å² total; per-residue (Å²): 132,85,73,83,78,78,56,95,73,79,47,64,69,58,34,43,52,51,32,52,48,35,44,75,72,58,79,33,93,42,70,65,59,31,18,62,76,44,75,44,61,52,66,62,46,52,44,44,74,73,67,50,68,54,78,90,76,42,83,63,94,82,64,86,66,51,76,66,56,49,50,53,50,51,52,49,44,54,56,36,44,76,70,72,42,84,123

Sequence (87 aa):
MPQPTQAQSSNQEGRIILAIKALKEGNIKSIRAAAMSYDVPFESLRTRLNGVTSRRNSTPNSRKLTPYKELALVQYILNLDLRGFSP

Mean predicted aligned error: 8.53 Å

pLDDT: mean 86.26, std 17.15, range [29.45, 96.38]